Protein AF-A0A6I7WRV5-F1 (afdb_monomer_lite)

Secondary structure (DSSP, 8-state):
--HHHHHHHHHHHHHHHH------PPEEEEEEEE-TTGGGSHHHHHHHHHHHHHHTTTEEEEEEEE-

Sequence (67 aa):
MKIYSNGFFRLLLAIILIMHCVVVSAASKSLCVFDLLGANGPIYAQMKDYKIAAINWGVDLQLKPYI

Foldseek 3Di:
DCPVVVVVVVVVVVVVVVPDDDDLAQAEDEDEFEDPVWCPHPRVVVVVVVQVVCVVVSHRYDYGTDD

pLDDT: mean 85.49, std 13.11, range [45.94, 96.5]

Radius of gyration: 24.75 Å; chains: 1; bounding box: 35×12×76 Å

Structure (mmCIF, N/CA/C/O backbone):
data_AF-A0A6I7WRV5-F1
#
_entry.id   AF-A0A6I7WRV5-F1
#
loop_
_atom_site.group_PDB
_atom_site.id
_atom_site.type_symbol
_atom_site.label_atom_id
_atom_site.label_alt_id
_atom_site.label_comp_id
_atom_site.label_asym_id
_atom_site.label_entity_id
_atom_site.label_seq_id
_atom_site.pdbx_PDB_ins_code
_atom_site.Cartn_x
_atom_site.Cartn_y
_atom_site.Cartn_z
_atom_site.occupancy
_atom_site.B_iso_or_equiv
_atom_site.auth_seq_id
_atom_site.auth_comp_id
_atom_site.auth_asym_id
_atom_site.auth_atom_id
_atom_site.pdbx_PDB_model_num
ATOM 1 N N . MET A 1 1 ? -18.090 -2.907 60.719 1.00 49.25 1 MET A N 1
ATOM 2 C CA . MET A 1 1 ? -17.295 -2.385 59.582 1.00 49.25 1 MET A CA 1
ATOM 3 C C . MET A 1 1 ? -16.790 -3.519 58.669 1.00 49.25 1 MET A C 1
ATOM 5 O O . MET A 1 1 ? -15.597 -3.683 58.496 1.00 49.25 1 MET A O 1
ATOM 9 N N . LYS A 1 2 ? -17.679 -4.356 58.105 1.00 45.94 2 LYS A N 1
ATOM 10 C CA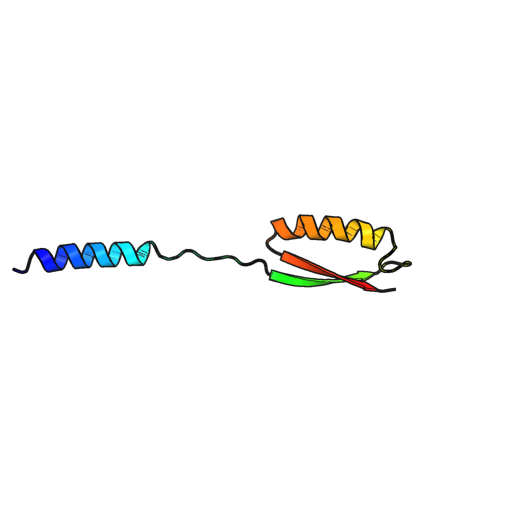 . LYS A 1 2 ? -17.309 -5.414 57.126 1.00 45.94 2 LYS A CA 1
ATOM 11 C C . LYS A 1 2 ? -18.108 -5.338 55.815 1.00 45.94 2 LYS A C 1
ATOM 13 O O . LYS A 1 2 ? -17.721 -5.938 54.824 1.00 45.94 2 LYS A O 1
ATOM 18 N N . ILE A 1 3 ? -19.183 -4.547 55.795 1.00 53.16 3 ILE A N 1
ATOM 19 C CA . ILE A 1 3 ? -20.116 -4.419 54.664 1.00 53.16 3 ILE A CA 1
ATOM 20 C C . ILE A 1 3 ? -19.542 -3.501 53.559 1.00 53.16 3 ILE A C 1
ATOM 22 O O . ILE A 1 3 ? -19.740 -3.779 52.382 1.00 53.16 3 ILE A O 1
ATOM 26 N N . TYR A 1 4 ? -18.727 -2.495 53.915 1.00 54.44 4 TYR A N 1
ATOM 27 C CA . TYR A 1 4 ? -18.031 -1.608 52.960 1.00 54.44 4 TYR A CA 1
ATOM 28 C C . TYR A 1 4 ? -16.892 -2.290 52.173 1.00 54.44 4 TYR A C 1
ATOM 30 O O . TYR A 1 4 ? -16.576 -1.860 51.068 1.00 54.44 4 TYR A O 1
ATOM 38 N N . SER A 1 5 ? -16.306 -3.375 52.697 1.00 59.22 5 SER A N 1
ATOM 39 C CA . SER A 1 5 ? -15.190 -4.094 52.054 1.00 59.22 5 SER A CA 1
ATOM 40 C C . SER A 1 5 ? -15.633 -4.860 50.795 1.00 59.22 5 SER A C 1
ATOM 42 O O . SER A 1 5 ? -14.961 -4.843 49.767 1.00 59.22 5 SER A O 1
ATOM 44 N N . ASN A 1 6 ? -16.828 -5.462 50.832 1.00 61.38 6 ASN A N 1
ATOM 45 C CA . ASN A 1 6 ? -17.334 -6.311 49.748 1.00 61.38 6 ASN A CA 1
ATOM 46 C C . ASN A 1 6 ? -17.844 -5.510 48.538 1.00 61.38 6 ASN A C 1
ATOM 48 O O . ASN A 1 6 ? -17.708 -5.960 47.402 1.00 61.38 6 ASN A O 1
ATOM 52 N N . GLY A 1 7 ? -18.434 -4.331 48.768 1.00 69.62 7 GLY A N 1
ATOM 53 C CA . GLY A 1 7 ? -18.889 -3.437 47.695 1.00 69.62 7 GLY A CA 1
ATOM 54 C C . GLY A 1 7 ? -17.720 -2.795 46.949 1.00 69.62 7 GLY A C 1
ATOM 55 O O . GLY A 1 7 ? -17.717 -2.761 45.721 1.00 69.62 7 GLY A O 1
ATOM 56 N N . PHE A 1 8 ? -16.687 -2.380 47.689 1.00 76.88 8 PHE A N 1
ATOM 57 C CA . PHE A 1 8 ? -15.453 -1.848 47.116 1.00 76.88 8 PHE A CA 1
ATOM 58 C C . PHE A 1 8 ? -14.713 -2.903 46.286 1.00 76.88 8 PHE A C 1
ATOM 60 O O . PHE A 1 8 ? -14.323 -2.630 45.155 1.00 76.88 8 PHE A O 1
ATOM 67 N N . PHE A 1 9 ? -14.606 -4.138 46.791 1.00 77.12 9 PHE A N 1
ATOM 68 C CA . PHE A 1 9 ? -13.969 -5.238 46.062 1.00 77.12 9 PHE A CA 1
ATOM 69 C C . PHE A 1 9 ? -14.710 -5.605 44.764 1.00 77.12 9 PHE A C 1
ATOM 71 O O . PHE A 1 9 ? -14.079 -5.842 43.736 1.00 77.12 9 PHE A O 1
ATOM 78 N N . ARG A 1 10 ? -16.051 -5.587 44.773 1.00 79.56 10 ARG A N 1
ATOM 79 C CA . ARG A 1 10 ? -16.872 -5.802 43.566 1.00 79.56 10 ARG A CA 1
ATOM 80 C C . ARG A 1 10 ? -16.691 -4.695 42.528 1.00 79.56 10 ARG A C 1
ATOM 82 O O . ARG A 1 10 ? -16.626 -4.991 41.338 1.00 79.56 10 ARG A O 1
ATOM 89 N N . LEU A 1 11 ? -16.582 -3.445 42.975 1.00 80.38 11 LEU A N 1
ATOM 90 C CA . LEU A 1 11 ? -16.337 -2.304 42.095 1.00 80.38 11 LEU A CA 1
ATOM 91 C C . LEU A 1 11 ? -14.945 -2.389 41.449 1.00 80.38 11 LEU A C 1
ATOM 93 O O . LEU A 1 11 ? -14.801 -2.156 40.253 1.00 80.38 11 LEU A O 1
ATOM 97 N N . LEU A 1 12 ? -13.938 -2.802 42.221 1.00 81.38 12 LEU A N 1
ATOM 98 C CA . LEU A 1 12 ? -12.566 -2.986 41.746 1.00 81.38 12 LEU A CA 1
ATOM 99 C C . LEU A 1 12 ? -12.463 -4.105 40.699 1.00 81.38 12 LEU A C 1
ATOM 101 O O . LEU A 1 12 ? -11.808 -3.932 39.674 1.00 81.38 12 LEU A O 1
ATOM 105 N N . LEU A 1 13 ? -13.167 -5.221 40.913 1.00 82.56 13 LEU A N 1
ATOM 106 C CA . LEU A 1 13 ? -13.216 -6.335 39.962 1.00 82.56 13 LEU A CA 1
ATOM 107 C C . LEU A 1 13 ? -13.898 -5.942 38.638 1.00 82.56 13 LEU A C 1
ATOM 109 O O . LEU A 1 13 ? -13.465 -6.367 37.569 1.00 82.56 13 LEU A O 1
ATOM 113 N N . ALA A 1 14 ? -14.937 -5.102 38.703 1.00 82.56 14 ALA A N 1
ATOM 114 C CA . ALA A 1 14 ? -15.633 -4.598 37.522 1.00 82.56 14 ALA A CA 1
ATOM 115 C C . ALA A 1 14 ? -14.740 -3.681 36.670 1.00 82.56 14 ALA A C 1
ATOM 117 O O . ALA A 1 14 ? -14.760 -3.787 35.450 1.00 82.56 14 ALA A O 1
ATOM 118 N N . ILE A 1 15 ? -13.912 -2.836 37.293 1.00 82.19 15 ILE A N 1
ATOM 119 C CA . ILE A 1 15 ? -12.990 -1.935 36.578 1.00 82.19 15 ILE A CA 1
ATOM 120 C C . ILE A 1 15 ? -11.909 -2.724 35.821 1.00 82.19 15 ILE A C 1
ATOM 122 O O . ILE A 1 15 ? -11.584 -2.388 34.684 1.00 82.19 15 ILE A O 1
ATOM 126 N N . ILE A 1 16 ? -11.397 -3.810 36.410 1.00 82.44 16 ILE A N 1
ATOM 127 C CA . ILE A 1 16 ? -10.369 -4.664 35.789 1.00 82.44 16 ILE A CA 1
ATOM 128 C C . ILE A 1 16 ? -10.890 -5.342 34.508 1.00 82.44 16 ILE A C 1
ATOM 130 O O . ILE A 1 16 ? -10.148 -5.481 33.536 1.00 82.44 16 ILE A O 1
ATOM 134 N N . LEU A 1 17 ? -12.172 -5.717 34.465 1.00 75.06 17 LEU A N 1
ATOM 135 C CA . LEU A 1 17 ? -12.784 -6.370 33.300 1.00 75.06 17 LEU A CA 1
ATOM 136 C C . LEU A 1 17 ? -12.957 -5.438 32.088 1.00 75.06 17 LEU A C 1
ATOM 138 O O . LEU A 1 17 ? -12.992 -5.918 30.959 1.00 75.06 17 LEU A O 1
ATOM 142 N N . ILE A 1 18 ? -13.022 -4.119 32.294 1.00 79.25 18 ILE A N 1
ATOM 143 C CA . ILE A 1 18 ? -13.216 -3.132 31.215 1.00 79.25 18 ILE A CA 1
ATOM 144 C C . ILE A 1 18 ? -11.873 -2.786 30.535 1.00 79.25 18 ILE A C 1
ATOM 146 O O . ILE A 1 18 ? -11.841 -2.219 29.446 1.00 79.25 18 ILE A O 1
ATOM 150 N N . MET A 1 19 ? -10.739 -3.162 31.137 1.00 78.25 19 MET A N 1
ATOM 151 C CA . MET A 1 19 ? -9.405 -2.711 30.726 1.00 78.25 19 MET A CA 1
ATOM 152 C C . MET A 1 19 ? -8.728 -3.578 29.648 1.00 78.25 19 MET A C 1
ATOM 154 O O . MET A 1 19 ? -7.503 -3.601 29.557 1.00 78.25 19 MET A O 1
ATOM 158 N N . HIS A 1 20 ? -9.485 -4.292 28.814 1.00 67.25 20 HIS A N 1
ATOM 159 C CA . HIS A 1 20 ? -8.919 -4.986 27.652 1.00 67.25 20 HIS A CA 1
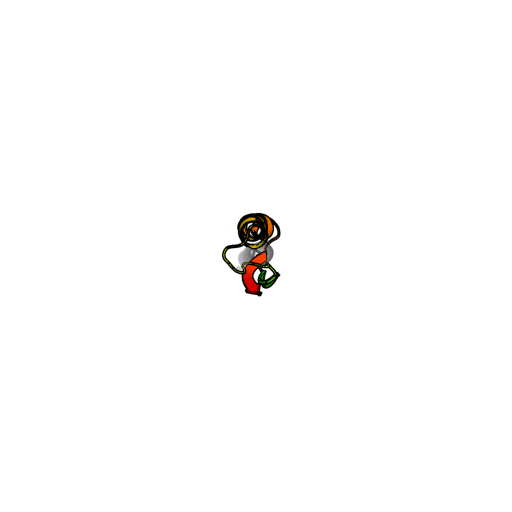ATOM 160 C C . HIS A 1 20 ? -9.233 -4.214 26.369 1.00 67.25 20 HIS A C 1
ATOM 162 O O . HIS A 1 20 ? -10.129 -4.565 25.608 1.00 67.25 20 HIS A O 1
ATOM 168 N N . CYS A 1 21 ? -8.470 -3.147 26.124 1.00 67.12 21 CYS A N 1
ATOM 169 C CA . CYS A 1 21 ? -8.368 -2.557 24.793 1.00 67.12 21 CYS A CA 1
ATOM 170 C C . CYS A 1 21 ? -7.245 -3.285 24.044 1.00 67.12 21 CYS A C 1
ATOM 172 O O . CYS A 1 21 ? -6.066 -3.095 24.345 1.00 67.12 21 CYS A O 1
ATOM 174 N N . VAL A 1 22 ? -7.599 -4.163 23.102 1.00 72.31 22 VAL A N 1
ATOM 175 C CA . VAL A 1 22 ? -6.614 -4.765 22.196 1.00 72.31 22 VAL A CA 1
ATOM 176 C C . VAL A 1 22 ? -6.253 -3.716 21.153 1.00 72.31 22 VAL A C 1
ATOM 178 O O . VAL A 1 22 ? -7.047 -3.398 20.270 1.00 72.31 22 VAL A O 1
ATOM 181 N N . VAL A 1 23 ? -5.048 -3.163 21.266 1.00 71.56 23 VAL A N 1
ATOM 182 C CA . VAL A 1 23 ? -4.504 -2.233 20.277 1.00 71.56 23 VAL A CA 1
ATOM 183 C C . VAL A 1 23 ? -3.968 -3.061 19.108 1.00 71.56 23 VAL A C 1
ATOM 185 O O . VAL A 1 23 ? -2.914 -3.687 19.215 1.00 71.56 23 VAL A O 1
ATOM 188 N N . VAL A 1 24 ? -4.704 -3.117 17.997 1.00 71.75 24 VAL A N 1
ATOM 189 C CA . VAL A 1 24 ? -4.209 -3.729 16.754 1.00 71.75 24 VAL A CA 1
ATOM 190 C C . VAL A 1 24 ? -3.328 -2.700 16.050 1.00 71.75 24 VAL A C 1
ATOM 192 O O . VAL A 1 24 ? -3.824 -1.721 15.500 1.00 71.75 24 VAL A O 1
ATOM 195 N N . SER A 1 25 ? -2.011 -2.896 16.114 1.00 78.12 25 SER A N 1
ATOM 196 C CA . SER A 1 25 ? -1.043 -2.060 15.397 1.00 78.12 25 SER A CA 1
ATOM 197 C C . SER A 1 25 ? -0.901 -2.525 13.951 1.00 78.12 25 SER A C 1
ATOM 199 O O . SER A 1 25 ? -0.909 -3.729 13.682 1.00 78.12 25 SER A O 1
ATOM 201 N N . ALA A 1 26 ? -0.734 -1.579 13.025 1.00 83.31 26 ALA A N 1
ATOM 202 C CA . ALA A 1 26 ? -0.474 -1.913 11.636 1.00 83.31 26 ALA A CA 1
ATOM 203 C C . ALA A 1 26 ? 0.871 -2.651 11.508 1.00 83.31 26 ALA A C 1
ATOM 205 O O . ALA A 1 26 ? 1.907 -2.185 11.989 1.00 83.31 26 ALA A O 1
ATOM 206 N N . ALA A 1 27 ? 0.871 -3.811 10.853 1.00 88.75 27 ALA A N 1
ATOM 207 C CA . ALA A 1 27 ? 2.086 -4.577 10.629 1.00 88.75 27 ALA A CA 1
ATOM 208 C C . ALA A 1 27 ? 2.916 -3.915 9.522 1.00 88.75 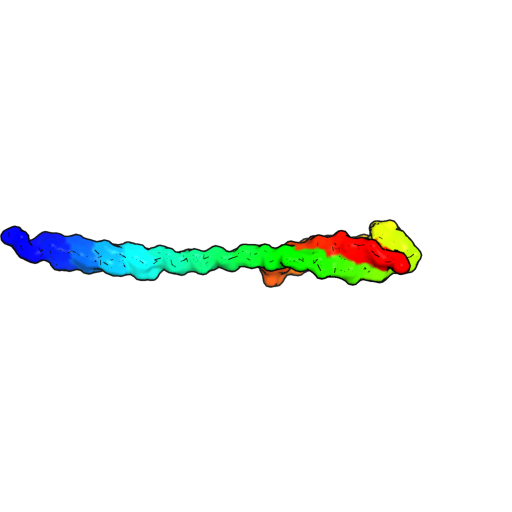27 ALA A C 1
ATOM 210 O O . ALA A 1 27 ? 2.478 -3.842 8.374 1.00 88.75 27 ALA A O 1
ATOM 211 N N . SER A 1 28 ? 4.131 -3.462 9.840 1.00 92.75 28 SER A N 1
ATOM 212 C CA . SER A 1 28 ? 5.043 -2.931 8.820 1.00 92.75 28 SER A CA 1
ATOM 213 C C . SER A 1 28 ? 5.655 -4.079 8.013 1.00 92.75 28 SER A C 1
ATOM 215 O O . SER A 1 28 ? 6.202 -5.031 8.582 1.00 92.75 28 SER A O 1
ATOM 217 N N . LYS A 1 29 ? 5.533 -4.026 6.684 1.00 93.56 29 LYS A N 1
ATOM 218 C CA . LYS A 1 29 ? 6.002 -5.074 5.763 1.00 93.56 29 LYS A CA 1
ATOM 219 C C . LYS A 1 29 ? 6.715 -4.451 4.573 1.00 93.56 29 LYS A C 1
ATOM 221 O O . LYS A 1 29 ? 6.237 -3.483 3.998 1.00 93.56 29 LYS A O 1
ATOM 226 N N . SER A 1 30 ? 7.846 -5.021 4.164 1.00 95.00 30 SER A N 1
ATOM 227 C CA . SER A 1 30 ? 8.521 -4.607 2.932 1.00 95.00 30 SER A CA 1
ATOM 228 C C . SER A 1 30 ? 7.968 -5.353 1.724 1.00 95.00 30 SER A C 1
ATOM 230 O O . SER A 1 30 ? 7.840 -6.576 1.773 1.00 95.00 30 SER A O 1
ATOM 232 N N . LEU A 1 31 ? 7.726 -4.633 0.634 1.00 94.31 31 LEU A N 1
ATOM 233 C CA . LEU A 1 31 ? 7.243 -5.180 -0.626 1.00 94.31 31 LEU A CA 1
ATOM 234 C C . LEU A 1 31 ? 8.212 -4.811 -1.755 1.00 94.31 31 LEU A C 1
ATOM 236 O O . LEU A 1 31 ? 8.445 -3.631 -2.016 1.00 94.31 31 LEU A O 1
ATOM 240 N N . CYS A 1 32 ? 8.763 -5.821 -2.423 1.00 95.38 32 CYS A N 1
ATOM 241 C CA . CYS A 1 32 ? 9.607 -5.646 -3.599 1.00 95.38 32 CYS A CA 1
ATOM 242 C C . CYS A 1 32 ? 8.719 -5.438 -4.827 1.00 95.38 32 CYS A C 1
ATOM 244 O O . CYS A 1 32 ? 7.904 -6.299 -5.150 1.00 95.38 32 CYS A O 1
ATOM 246 N N . VAL A 1 33 ? 8.870 -4.302 -5.498 1.00 95.81 33 VAL A N 1
ATOM 247 C CA . VAL A 1 33 ? 8.124 -3.970 -6.712 1.00 95.81 33 VAL A CA 1
ATOM 248 C C . VAL A 1 33 ? 9.093 -3.998 -7.876 1.00 95.81 33 VAL A C 1
ATOM 250 O O . VAL A 1 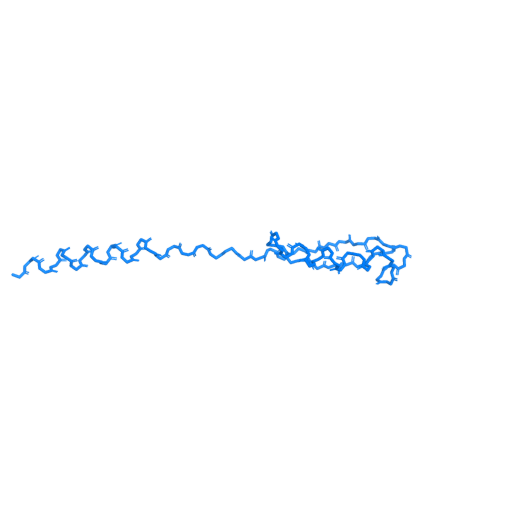33 ? 10.002 -3.172 -7.946 1.00 95.81 33 VAL A O 1
ATOM 253 N N . PHE A 1 34 ? 8.894 -4.964 -8.763 1.00 95.56 34 PHE A N 1
ATOM 254 C CA . PHE A 1 34 ? 9.618 -5.042 -10.019 1.00 95.56 34 PHE A CA 1
ATOM 255 C C . PHE A 1 34 ? 8.946 -4.144 -11.056 1.00 95.56 34 PHE A C 1
ATOM 257 O O . PHE A 1 34 ? 7.745 -4.265 -11.305 1.00 95.56 34 PHE A O 1
ATOM 264 N N . ASP A 1 35 ? 9.729 -3.257 -11.654 1.00 95.75 35 ASP A N 1
ATOM 265 C CA . ASP A 1 35 ? 9.313 -2.405 -12.759 1.00 95.75 35 ASP A CA 1
ATOM 266 C C . ASP A 1 35 ? 10.514 -2.213 -13.692 1.00 95.75 35 ASP A C 1
ATOM 268 O O . ASP A 1 35 ? 11.629 -1.986 -13.226 1.00 95.75 35 ASP A O 1
ATOM 272 N N . LEU A 1 36 ? 10.293 -2.259 -15.007 1.00 93.88 36 LEU A N 1
ATOM 273 C CA . LEU A 1 36 ? 11.343 -2.075 -16.015 1.00 93.88 36 LEU A CA 1
ATOM 274 C C . LEU A 1 36 ? 12.084 -0.734 -15.872 1.00 93.88 36 LEU A C 1
ATOM 276 O O . LEU A 1 36 ? 13.229 -0.613 -16.298 1.00 93.88 36 LEU A O 1
ATOM 280 N N . LEU A 1 37 ? 11.433 0.275 -15.285 1.00 94.62 37 LEU A N 1
ATOM 281 C CA . LEU A 1 37 ? 12.012 1.594 -15.012 1.00 94.62 37 LEU A CA 1
ATOM 282 C C . LEU A 1 37 ? 12.259 1.829 -13.508 1.00 94.62 37 LEU A C 1
ATOM 284 O O . LEU A 1 37 ? 12.510 2.961 -13.077 1.00 94.62 37 LEU A O 1
ATOM 288 N N . GLY A 1 38 ? 12.161 0.776 -12.690 1.00 93.50 38 GLY A N 1
ATOM 289 C CA . GLY A 1 38 ? 12.313 0.824 -11.240 1.00 93.50 38 GLY A CA 1
ATOM 290 C C . GLY A 1 38 ? 11.352 1.823 -10.592 1.00 93.50 38 GLY A C 1
ATOM 291 O O . GLY A 1 38 ? 10.151 1.824 -10.843 1.00 93.50 38 GLY A O 1
ATOM 292 N N . ALA A 1 39 ? 11.886 2.727 -9.766 1.00 94.50 39 ALA A N 1
ATOM 293 C CA . ALA A 1 39 ? 11.086 3.714 -9.033 1.00 94.50 39 ALA A CA 1
ATOM 294 C C . ALA A 1 39 ? 10.321 4.717 -9.924 1.00 94.50 39 ALA A C 1
ATOM 296 O O . ALA A 1 39 ? 9.414 5.396 -9.435 1.00 94.50 39 ALA A O 1
ATOM 297 N N . ASN A 1 40 ? 10.702 4.835 -11.200 1.00 94.69 40 ASN A N 1
ATOM 298 C CA . ASN A 1 40 ? 10.128 5.791 -12.149 1.00 94.69 40 ASN A CA 1
ATOM 299 C C . ASN A 1 40 ? 9.102 5.160 -13.093 1.00 94.69 40 ASN A C 1
ATOM 301 O O . ASN A 1 40 ? 8.586 5.843 -13.976 1.00 94.69 40 ASN A O 1
ATOM 305 N N . GLY A 1 41 ? 8.832 3.865 -12.949 1.00 94.94 41 GLY A N 1
ATOM 306 C CA . GLY A 1 41 ? 7.932 3.179 -13.852 1.00 94.94 41 GLY A CA 1
ATOM 307 C C . GLY A 1 41 ? 6.459 3.231 -13.449 1.00 94.94 41 GLY A C 1
ATOM 308 O O . GLY A 1 41 ? 6.107 3.611 -12.323 1.00 94.94 41 GLY A O 1
ATOM 309 N N . PRO A 1 42 ? 5.574 2.878 -14.395 1.00 95.62 42 PRO A N 1
ATOM 310 C CA . PRO A 1 42 ? 4.131 2.966 -14.206 1.00 95.62 42 PRO A CA 1
ATOM 311 C C . PRO A 1 42 ? 3.612 1.969 -13.163 1.00 95.62 42 PRO A C 1
ATOM 313 O O . PRO A 1 42 ? 2.642 2.270 -12.466 1.00 95.62 42 PRO A O 1
ATOM 316 N N . ILE A 1 43 ? 4.265 0.814 -13.009 1.00 95.50 43 ILE A N 1
ATOM 317 C CA . ILE A 1 43 ? 3.892 -0.191 -12.013 1.00 95.50 43 I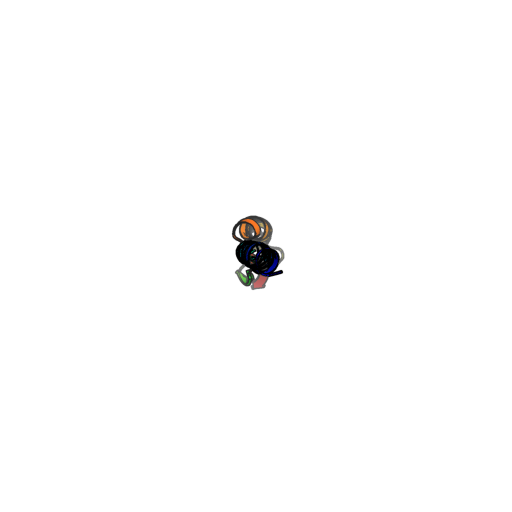LE A CA 1
ATOM 318 C C . ILE A 1 43 ? 4.283 0.315 -10.628 1.00 95.50 43 ILE A C 1
ATOM 320 O O . ILE A 1 43 ? 3.452 0.319 -9.723 1.00 95.50 43 ILE A O 1
ATOM 324 N N . TYR A 1 44 ? 5.501 0.840 -10.456 1.00 96.25 44 TYR A N 1
ATOM 325 C CA . TYR A 1 44 ? 5.905 1.418 -9.171 1.00 96.25 44 TYR A CA 1
ATOM 326 C C . TYR A 1 44 ? 5.021 2.600 -8.757 1.00 96.25 44 TYR A C 1
ATOM 328 O O . TYR A 1 44 ? 4.684 2.730 -7.577 1.00 96.25 44 TYR A O 1
ATOM 336 N N . ALA A 1 45 ? 4.603 3.438 -9.712 1.00 95.81 45 ALA A N 1
ATOM 337 C CA . ALA A 1 45 ? 3.652 4.517 -9.462 1.00 95.81 45 ALA A CA 1
ATOM 338 C C . ALA A 1 45 ? 2.306 3.981 -8.944 1.00 95.81 45 ALA A C 1
ATOM 340 O O . ALA A 1 45 ? 1.850 4.431 -7.895 1.00 95.81 45 ALA A O 1
ATOM 341 N N . GLN A 1 46 ? 1.735 2.965 -9.597 1.00 96.12 46 GLN A N 1
ATOM 342 C CA . GLN A 1 46 ? 0.492 2.324 -9.156 1.00 96.12 46 GLN A CA 1
ATOM 343 C C . GLN A 1 46 ? 0.617 1.677 -7.765 1.00 96.12 46 GLN A C 1
ATOM 345 O O . GLN A 1 46 ? -0.311 1.724 -6.956 1.00 96.12 46 GLN A O 1
ATOM 350 N N . MET A 1 47 ? 1.780 1.109 -7.435 1.00 96.50 47 MET A N 1
ATOM 351 C CA . MET A 1 47 ? 1.992 0.486 -6.124 1.00 96.50 47 MET A CA 1
ATOM 352 C C . MET A 1 47 ? 1.995 1.493 -4.967 1.00 96.50 47 MET A C 1
ATOM 354 O O . MET A 1 47 ? 1.733 1.104 -3.826 1.00 96.50 47 MET A O 1
ATOM 358 N N . LYS A 1 48 ? 2.229 2.786 -5.230 1.00 95.06 48 LYS A N 1
ATOM 359 C CA . LYS A 1 48 ? 2.069 3.841 -4.214 1.00 95.06 48 LYS A CA 1
ATOM 360 C C . LYS A 1 48 ? 0.612 3.987 -3.785 1.00 95.06 48 LYS A C 1
ATOM 362 O O . LYS A 1 48 ? 0.356 4.127 -2.592 1.00 95.06 48 LYS A O 1
ATOM 367 N N . ASP A 1 49 ? -0.328 3.865 -4.715 1.00 95.75 49 ASP A N 1
ATOM 368 C CA . ASP A 1 49 ? -1.757 3.882 -4.395 1.00 95.75 49 ASP A CA 1
ATOM 369 C C . ASP A 1 49 ? -2.162 2.602 -3.653 1.00 95.75 49 ASP A C 1
ATOM 371 O O . ASP A 1 49 ? -2.903 2.643 -2.669 1.00 95.75 49 ASP A O 1
ATOM 375 N N . TYR A 1 50 ? -1.588 1.459 -4.043 1.00 95.31 50 TYR A N 1
ATOM 376 C CA . TYR A 1 50 ? -1.791 0.194 -3.334 1.00 95.31 50 TYR A CA 1
ATOM 377 C C . TYR A 1 50 ? -1.297 0.242 -1.882 1.00 95.31 50 TYR A C 1
ATOM 379 O O . TYR A 1 50 ? -1.953 -0.295 -0.990 1.00 95.31 50 TYR A O 1
ATOM 387 N N . LYS A 1 51 ? -0.180 0.934 -1.612 1.00 95.38 51 LYS A N 1
ATOM 388 C CA . LYS A 1 51 ? 0.281 1.191 -0.240 1.00 95.38 51 LYS A CA 1
ATOM 389 C C . LYS A 1 51 ? -0.801 1.884 0.590 1.00 95.38 51 LYS A C 1
ATOM 391 O O . LYS A 1 51 ? -0.989 1.509 1.742 1.00 95.38 51 LYS A O 1
ATOM 396 N N . ILE A 1 52 ? -1.510 2.861 0.025 1.00 94.69 52 ILE A N 1
ATOM 397 C CA . ILE A 1 52 ? -2.581 3.579 0.729 1.00 94.69 52 ILE A CA 1
ATOM 398 C C . ILE A 1 52 ? -3.749 2.630 1.019 1.00 94.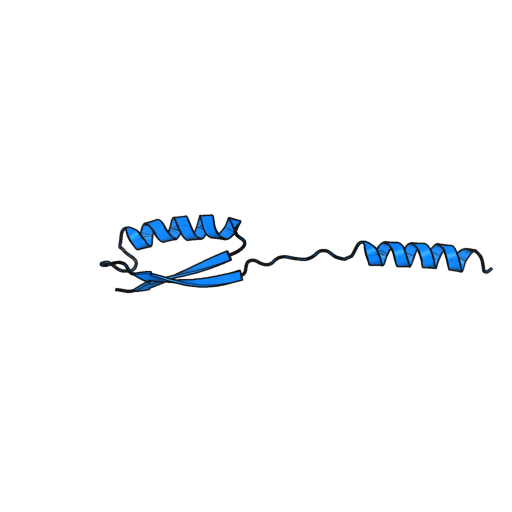69 52 ILE A C 1
ATOM 400 O O . ILE A 1 52 ? -4.240 2.590 2.146 1.00 94.69 52 ILE A O 1
ATOM 404 N N . ALA A 1 53 ? -4.150 1.813 0.042 1.00 95.44 53 ALA A N 1
ATOM 405 C CA . ALA A 1 53 ? -5.200 0.812 0.236 1.00 95.44 53 ALA A CA 1
ATOM 406 C C . ALA A 1 53 ? -4.837 -0.219 1.324 1.00 95.44 53 ALA A C 1
ATOM 408 O O . ALA A 1 53 ? -5.687 -0.592 2.134 1.00 95.44 53 ALA A O 1
ATOM 409 N N . ALA A 1 54 ? -3.566 -0.627 1.394 1.00 94.88 54 ALA A N 1
ATOM 410 C CA . ALA A 1 54 ? -3.078 -1.602 2.367 1.00 94.88 54 ALA A CA 1
ATOM 411 C C . ALA A 1 54 ? -3.146 -1.117 3.825 1.00 94.88 54 ALA A C 1
ATOM 413 O O . ALA A 1 54 ? -3.295 -1.939 4.734 1.00 94.88 54 ALA A O 1
ATOM 414 N N . ILE A 1 55 ? -3.132 0.201 4.058 1.00 93.25 55 ILE A N 1
ATOM 415 C CA . ILE A 1 55 ? -3.321 0.773 5.401 1.00 93.25 55 ILE A CA 1
ATOM 416 C C . ILE A 1 55 ? -4.688 0.366 5.967 1.00 93.25 55 ILE A C 1
ATOM 418 O O . ILE A 1 55 ? -4.789 0.047 7.151 1.00 93.25 55 ILE A O 1
ATOM 422 N N . ASN A 1 56 ? -5.725 0.276 5.125 1.00 91.50 56 ASN A N 1
ATOM 423 C CA . ASN A 1 56 ? -7.063 -0.151 5.547 1.00 91.50 56 ASN A CA 1
ATOM 424 C C . ASN A 1 56 ? -7.122 -1.636 5.957 1.00 91.50 56 ASN A C 1
ATOM 426 O O . ASN A 1 56 ? -8.074 -2.070 6.600 1.00 91.50 56 ASN A O 1
ATOM 430 N N . TRP A 1 57 ? -6.103 -2.421 5.606 1.00 91.44 57 TRP A N 1
ATOM 431 C CA . TRP A 1 57 ? -5.941 -3.810 6.041 1.00 91.44 57 TRP A CA 1
ATOM 432 C C . TRP A 1 57 ? -5.044 -3.942 7.277 1.00 91.44 57 TRP A C 1
ATOM 434 O O . TRP A 1 57 ? -4.714 -5.055 7.680 1.00 91.44 57 TRP A O 1
ATOM 444 N N . GLY A 1 58 ? -4.622 -2.822 7.875 1.00 91.38 58 GLY A N 1
ATOM 445 C CA . GLY A 1 58 ? -3.690 -2.821 8.998 1.00 91.38 58 GLY A CA 1
ATOM 446 C C . GLY A 1 58 ? -2.267 -3.197 8.585 1.00 91.38 58 GLY A C 1
ATOM 447 O O . GLY A 1 58 ? -1.542 -3.799 9.375 1.00 91.38 58 GLY A O 1
ATOM 448 N N . VAL A 1 59 ? -1.855 -2.880 7.354 1.00 94.38 59 VAL A N 1
ATOM 449 C CA . VAL A 1 59 ? -0.492 -3.129 6.868 1.00 94.38 59 VAL A CA 1
ATOM 450 C C . VAL A 1 59 ? 0.127 -1.825 6.381 1.00 94.38 59 VAL A C 1
ATOM 452 O O . VAL A 1 59 ? -0.412 -1.160 5.502 1.00 94.38 59 VAL A O 1
ATOM 455 N N . ASP A 1 60 ? 1.298 -1.480 6.911 1.00 94.50 60 ASP A N 1
ATOM 456 C CA . ASP A 1 60 ? 2.116 -0.394 6.367 1.00 94.50 60 ASP A CA 1
ATOM 457 C C . ASP A 1 60 ? 3.172 -0.979 5.425 1.00 94.50 60 ASP A C 1
ATOM 459 O O . ASP A 1 60 ? 4.140 -1.616 5.855 1.00 94.50 60 ASP A O 1
ATOM 463 N N . LEU A 1 61 ? 2.962 -0.794 4.121 1.00 95.69 61 LEU A N 1
ATOM 464 C CA . LEU A 1 61 ? 3.868 -1.298 3.096 1.00 95.69 61 LEU A CA 1
ATOM 465 C C . LEU A 1 61 ? 5.053 -0.350 2.880 1.00 95.69 61 LEU A C 1
ATOM 467 O O . LEU A 1 61 ? 4.898 0.824 2.538 1.00 95.69 61 LEU A O 1
ATOM 471 N N . GLN A 1 62 ? 6.266 -0.883 2.983 1.00 95.44 62 GLN A N 1
ATOM 472 C CA . GLN A 1 62 ? 7.490 -0.229 2.535 1.00 95.44 62 GLN A CA 1
ATOM 473 C C . GLN A 1 62 ? 7.859 -0.737 1.142 1.00 95.44 62 GLN A C 1
ATOM 475 O O . GLN A 1 62 ? 8.332 -1.864 0.987 1.00 95.44 62 GLN A O 1
ATOM 480 N N . LEU A 1 63 ? 7.620 0.094 0.129 1.00 95.94 63 LEU A N 1
ATOM 481 C CA . LEU A 1 63 ? 7.892 -0.244 -1.265 1.00 95.94 63 LEU A CA 1
ATOM 482 C C . LEU A 1 63 ? 9.396 -0.162 -1.544 1.00 95.94 63 LEU A C 1
ATOM 484 O O . LEU A 1 63 ? 10.027 0.860 -1.277 1.00 95.94 63 LEU A O 1
ATOM 488 N N . LYS A 1 64 ? 9.958 -1.238 -2.092 1.00 95.38 64 LYS A N 1
ATOM 489 C CA . LYS A 1 64 ? 11.346 -1.318 -2.551 1.00 95.38 64 LYS A CA 1
ATOM 490 C C . LYS A 1 64 ? 11.356 -1.521 -4.068 1.00 95.38 64 LYS A C 1
ATOM 492 O O . LYS A 1 64 ? 10.882 -2.567 -4.510 1.00 95.38 64 LYS A O 1
ATOM 497 N N . PRO A 1 65 ? 11.840 -0.553 -4.859 1.00 95.12 65 PRO A N 1
ATOM 498 C CA . PRO A 1 65 ? 11.928 -0.702 -6.307 1.00 95.12 65 PRO A CA 1
ATOM 499 C C . PRO A 1 65 ? 13.052 -1.675 -6.692 1.00 95.12 65 PRO A C 1
ATOM 501 O O . PRO A 1 65 ? 14.145 -1.606 -6.129 1.00 95.12 65 PRO A O 1
ATOM 504 N N . TYR A 1 66 ? 12.785 -2.538 -7.670 1.00 91.06 66 TYR A N 1
ATOM 505 C CA . TYR A 1 66 ? 13.752 -3.428 -8.318 1.00 91.06 66 TYR A CA 1
ATOM 506 C C . TYR A 1 66 ? 13.642 -3.297 -9.840 1.00 91.06 66 TYR A C 1
ATOM 508 O O . TYR A 1 66 ? 12.552 -3.039 -10.355 1.00 91.06 66 TYR A O 1
ATOM 516 N N . ILE A 1 67 ? 14.779 -3.471 -10.516 1.00 85.56 67 ILE A N 1
ATOM 517 C CA . ILE A 1 67 ? 14.950 -3.488 -11.978 1.00 85.56 67 ILE A CA 1
ATOM 518 C C . ILE A 1 67 ? 15.479 -4.864 -12.370 1.00 85.56 67 ILE A C 1
ATOM 520 O O . ILE A 1 67 ? 16.234 -5.440 -11.550 1.00 85.56 67 ILE A O 1
#